Protein AF-A0A6B2V7H0-F1 (afdb_monomer_lite)

pLDDT: mean 86.9, std 15.35, range [45.12, 98.06]

Structure (mmCIF, N/CA/C/O backbone):
data_AF-A0A6B2V7H0-F1
#
_entry.id   AF-A0A6B2V7H0-F1
#
loop_
_atom_site.group_PDB
_atom_site.id
_atom_site.type_symbol
_atom_site.label_atom_id
_atom_site.label_alt_id
_atom_site.label_comp_id
_atom_site.label_asym_id
_atom_site.label_entity_id
_atom_site.label_seq_id
_atom_site.pdbx_PDB_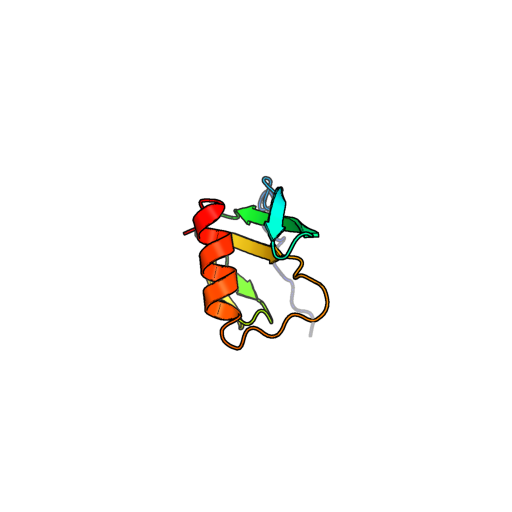ins_code
_atom_site.Cartn_x
_atom_site.Cartn_y
_atom_site.Cartn_z
_atom_site.occupancy
_atom_site.B_iso_or_equiv
_atom_site.auth_seq_id
_atom_site.auth_comp_id
_atom_site.auth_asym_id
_atom_site.auth_atom_id
_atom_site.pdbx_PDB_model_num
ATOM 1 N N . MET A 1 1 ? 38.819 8.313 -2.337 1.00 45.94 1 MET A N 1
ATOM 2 C CA . MET A 1 1 ? 38.352 7.281 -3.287 1.00 45.94 1 MET A CA 1
ATOM 3 C C . MET A 1 1 ? 37.034 7.766 -3.858 1.00 45.94 1 MET A C 1
ATOM 5 O O . MET A 1 1 ? 36.092 7.916 -3.095 1.00 45.94 1 MET A O 1
ATOM 9 N N . THR A 1 2 ? 36.992 8.092 -5.147 1.00 48.06 2 THR A N 1
ATOM 10 C CA . THR A 1 2 ? 35.802 8.649 -5.805 1.00 48.06 2 THR A CA 1
ATOM 11 C C . THR A 1 2 ? 35.284 7.597 -6.770 1.00 48.06 2 THR A C 1
ATOM 13 O O . THR A 1 2 ? 35.971 7.269 -7.733 1.00 48.06 2 THR A O 1
ATOM 16 N N . ALA A 1 3 ? 34.120 7.017 -6.483 1.00 45.12 3 ALA A N 1
ATOM 17 C CA . ALA A 1 3 ? 33.479 6.085 -7.398 1.00 45.12 3 ALA A CA 1
ATOM 18 C C . ALA A 1 3 ? 32.706 6.885 -8.449 1.00 45.12 3 ALA A C 1
ATOM 20 O O . ALA A 1 3 ? 31.755 7.598 -8.127 1.00 45.12 3 ALA A O 1
ATOM 21 N N . THR A 1 4 ? 33.132 6.788 -9.703 1.00 59.00 4 THR A N 1
ATOM 22 C CA . THR A 1 4 ? 32.395 7.328 -10.843 1.00 59.00 4 THR A CA 1
ATOM 23 C C . THR A 1 4 ? 31.233 6.381 -11.128 1.00 59.00 4 THR A C 1
ATOM 25 O O . THR A 1 4 ? 31.432 5.278 -11.634 1.00 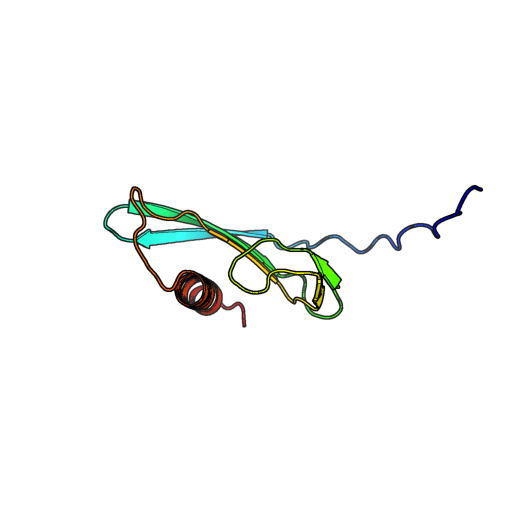59.00 4 THR A O 1
ATOM 28 N N . LEU A 1 5 ? 30.017 6.774 -10.748 1.00 54.59 5 LEU A N 1
ATOM 29 C CA . LEU A 1 5 ? 28.812 6.055 -11.157 1.00 54.59 5 LEU A CA 1
ATOM 30 C C . LEU A 1 5 ? 28.566 6.351 -12.644 1.00 54.59 5 LEU A C 1
ATOM 32 O O . LEU A 1 5 ? 28.662 7.518 -13.040 1.00 54.59 5 LEU A O 1
ATOM 36 N N . PRO A 1 6 ? 28.263 5.341 -13.480 1.00 54.00 6 PRO A N 1
ATOM 37 C CA . PRO A 1 6 ? 27.834 5.601 -14.847 1.00 54.00 6 PRO A CA 1
ATOM 38 C C . PRO A 1 6 ? 26.609 6.527 -14.822 1.00 54.00 6 PRO A C 1
ATOM 40 O O . PRO A 1 6 ? 25.838 6.479 -13.855 1.00 54.00 6 PRO A O 1
ATOM 43 N N . PRO A 1 7 ? 26.410 7.377 -15.849 1.00 54.53 7 PRO A N 1
ATOM 44 C CA . PRO A 1 7 ? 25.193 8.167 -15.945 1.00 54.53 7 PRO A CA 1
ATOM 45 C C . PRO A 1 7 ? 24.018 7.202 -15.834 1.00 54.53 7 PRO A C 1
ATOM 47 O O . PRO A 1 7 ? 23.947 6.233 -16.594 1.00 54.53 7 PRO A O 1
ATOM 50 N N . SER A 1 8 ? 23.152 7.431 -14.840 1.00 56.91 8 SER A N 1
ATOM 51 C CA . SER A 1 8 ? 21.909 6.679 -14.702 1.00 56.91 8 SER A CA 1
ATOM 52 C C . SER A 1 8 ? 21.263 6.719 -16.074 1.00 56.91 8 SER A C 1
ATOM 54 O O . SER A 1 8 ? 20.985 7.816 -16.573 1.00 56.91 8 SER A O 1
ATOM 56 N N . ALA A 1 9 ? 21.120 5.555 -16.724 1.00 58.41 9 ALA A N 1
ATOM 57 C CA . ALA A 1 9 ? 20.304 5.471 -17.920 1.00 58.41 9 ALA A CA 1
ATOM 58 C C . ALA A 1 9 ? 19.030 6.221 -17.557 1.00 58.41 9 ALA A C 1
ATOM 60 O O . ALA A 1 9 ? 18.468 5.966 -16.489 1.00 58.41 9 ALA A O 1
ATOM 61 N N . ALA A 1 10 ? 18.666 7.233 -18.341 1.00 55.69 10 ALA A N 1
ATOM 62 C CA . ALA A 1 10 ? 17.448 7.977 -18.103 1.00 55.69 10 ALA A CA 1
ATOM 63 C C . ALA A 1 10 ? 16.295 7.008 -18.369 1.00 55.69 10 ALA A C 1
ATOM 65 O O . ALA A 1 10 ? 15.675 7.013 -19.430 1.00 55.69 10 ALA A O 1
ATOM 66 N N . THR A 1 11 ? 16.047 6.109 -17.420 1.00 53.59 11 THR A N 1
ATOM 67 C CA . THR A 1 11 ? 14.859 5.303 -17.373 1.00 53.59 11 THR A CA 1
ATOM 68 C C . THR A 1 11 ? 13.796 6.337 -17.146 1.00 53.59 11 THR A C 1
ATOM 70 O O . THR A 1 11 ? 13.695 6.910 -16.064 1.00 53.59 11 THR A O 1
ATOM 73 N N . THR A 1 12 ? 13.098 6.669 -18.227 1.00 59.06 12 THR A N 1
ATOM 74 C CA . THR A 1 12 ? 11.694 7.041 -18.219 1.00 59.06 12 THR A CA 1
ATOM 75 C C . THR A 1 12 ? 11.085 6.578 -16.896 1.00 59.06 12 THR A C 1
ATOM 77 O O . THR A 1 12 ? 10.786 5.396 -16.743 1.00 59.06 12 THR A O 1
ATOM 80 N N . GLY A 1 13 ? 11.046 7.477 -15.902 1.00 59.59 13 GLY A N 1
ATOM 81 C CA . GLY A 1 13 ? 10.599 7.136 -14.552 1.00 59.59 13 GLY A CA 1
ATOM 82 C C . GLY A 1 13 ? 9.180 6.577 -14.621 1.00 59.59 13 GLY A C 1
ATOM 83 O O . GLY A 1 13 ? 8.529 6.750 -15.654 1.00 59.59 13 GLY A O 1
ATOM 84 N N . PRO A 1 14 ? 8.669 5.906 -13.581 1.00 58.06 14 PRO A N 1
ATOM 85 C CA . PRO A 1 14 ? 7.388 5.226 -13.702 1.00 58.06 14 PRO A CA 1
ATOM 86 C C . PRO A 1 14 ? 6.306 6.260 -14.074 1.00 58.06 14 PRO A C 1
ATOM 88 O O . PRO A 1 14 ? 6.013 7.189 -13.325 1.00 58.06 14 PRO A O 1
ATOM 91 N N . ARG A 1 15 ? 5.780 6.190 -15.305 1.00 61.56 15 ARG A N 1
ATOM 92 C CA . ARG A 1 15 ? 4.977 7.283 -15.901 1.00 61.56 15 ARG A CA 1
ATOM 93 C C . ARG A 1 15 ? 3.494 7.232 -15.528 1.00 61.56 15 ARG A C 1
ATOM 95 O O . ARG A 1 15 ? 2.710 8.039 -16.011 1.00 61.56 15 ARG A O 1
ATOM 102 N N . SER A 1 16 ? 3.101 6.296 -14.674 1.00 74.81 16 SER A N 1
ATOM 103 C CA . SER A 1 16 ? 1.709 5.866 -14.518 1.00 74.81 16 SER A CA 1
ATOM 104 C C . SER A 1 16 ? 1.323 5.744 -13.044 1.00 74.81 16 SER A C 1
ATOM 106 O O . SER A 1 16 ? 0.917 4.681 -12.576 1.00 74.81 16 SER A O 1
ATOM 108 N N . ALA A 1 17 ? 1.491 6.831 -12.283 1.00 88.12 17 ALA A N 1
ATOM 109 C CA . ALA A 1 17 ? 0.906 6.915 -10.948 1.00 88.12 17 ALA A CA 1
ATOM 110 C C . ALA A 1 17 ? -0.601 7.135 -11.094 1.00 88.12 17 ALA A C 1
ATOM 112 O O . ALA A 1 17 ? -1.031 8.067 -11.774 1.00 88.12 17 ALA A O 1
ATOM 113 N N . ARG A 1 18 ? -1.406 6.286 -10.459 1.00 93.31 18 ARG A N 1
ATOM 114 C CA . ARG A 1 18 ? -2.863 6.401 -10.459 1.00 93.31 18 ARG A CA 1
ATOM 115 C C . ARG A 1 18 ? -3.356 6.624 -9.039 1.00 93.31 18 ARG A C 1
ATOM 117 O O . ARG A 1 18 ? -3.059 5.829 -8.148 1.00 93.31 18 ARG A O 1
ATOM 124 N N . LEU A 1 19 ? -4.128 7.692 -8.854 1.00 96.38 19 LEU A N 1
ATOM 125 C CA . LEU A 1 19 ? -4.879 7.919 -7.627 1.00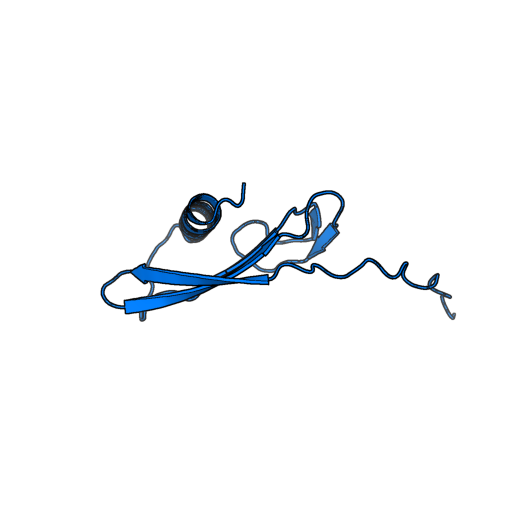 96.38 19 LEU A CA 1
ATOM 126 C C . LEU A 1 19 ? -6.127 7.035 -7.641 1.00 96.38 19 LEU A C 1
ATOM 128 O O . LEU A 1 19 ? -6.933 7.084 -8.568 1.00 96.38 19 LEU A O 1
ATOM 132 N N . LEU A 1 20 ? -6.265 6.224 -6.605 1.00 96.94 20 LEU A N 1
ATOM 133 C CA . LEU A 1 20 ? -7.394 5.346 -6.356 1.00 96.94 20 LEU A CA 1
ATOM 134 C C . LEU A 1 20 ? -8.231 5.919 -5.220 1.00 96.94 20 LEU A C 1
ATOM 136 O O . LEU A 1 20 ? -7.717 6.607 -4.336 1.00 96.94 20 LEU A O 1
ATOM 140 N N . ALA A 1 21 ? -9.519 5.604 -5.233 1.00 97.25 21 ALA A N 1
ATOM 141 C CA . ALA A 1 21 ? -10.446 5.959 -4.176 1.00 97.25 21 ALA A CA 1
ATOM 142 C C . ALA A 1 21 ? -11.301 4.737 -3.839 1.00 97.25 21 ALA A C 1
ATOM 144 O O . ALA A 1 21 ? -11.821 4.084 -4.744 1.00 97.25 21 ALA A O 1
ATOM 145 N N . ARG A 1 22 ? -11.477 4.454 -2.551 1.00 96.31 22 ARG A N 1
ATOM 146 C CA . ARG A 1 22 ? -12.327 3.370 -2.048 1.00 96.31 22 ARG A CA 1
ATOM 147 C C . ARG A 1 22 ? -13.154 3.846 -0.862 1.00 96.31 22 ARG A C 1
ATOM 149 O O . ARG A 1 22 ? -12.753 4.784 -0.178 1.00 96.31 22 ARG A O 1
ATOM 156 N N . SER A 1 23 ? -14.291 3.204 -0.639 1.00 95.56 23 SER A N 1
ATOM 157 C CA . SER A 1 23 ? -15.066 3.375 0.588 1.00 95.56 23 SER A CA 1
ATOM 158 C C . SER A 1 23 ? -14.803 2.180 1.498 1.00 95.56 23 SER A C 1
ATOM 160 O O . SER A 1 23 ? -14.976 1.045 1.062 1.00 95.56 23 SER A O 1
ATOM 162 N N . GLU A 1 24 ? -14.377 2.432 2.730 1.00 94.00 24 GLU A N 1
ATOM 163 C CA . GLU A 1 24 ? -14.003 1.421 3.727 1.00 94.00 24 GLU A CA 1
ATOM 164 C C . GLU A 1 24 ? -14.342 1.971 5.112 1.00 94.00 24 GLU A C 1
ATOM 166 O O . GLU A 1 24 ? -14.072 3.138 5.379 1.00 94.00 24 GLU A O 1
ATOM 171 N N . ASP A 1 25 ? -14.993 1.172 5.959 1.00 92.06 25 ASP A N 1
ATOM 172 C CA . ASP A 1 25 ? -15.401 1.565 7.319 1.00 92.06 25 ASP A CA 1
ATOM 173 C C . ASP A 1 25 ? -16.183 2.895 7.402 1.00 92.06 25 ASP A C 1
ATOM 175 O O . ASP A 1 25 ? -16.100 3.643 8.371 1.00 92.06 25 ASP A O 1
ATOM 179 N N . GLY A 1 26 ? -16.974 3.202 6.367 1.00 93.12 26 GLY A N 1
ATOM 180 C CA . GLY A 1 26 ? -17.739 4.452 6.271 1.00 93.12 26 GLY A CA 1
ATOM 181 C C . GLY A 1 26 ? -16.911 5.678 5.863 1.00 93.12 26 GLY A C 1
ATOM 182 O O . GLY A 1 26 ? -17.478 6.752 5.667 1.00 93.12 26 GLY A O 1
ATOM 183 N N . GLU A 1 27 ? -15.602 5.525 5.663 1.00 95.25 27 GLU A N 1
ATOM 184 C CA . GLU A 1 27 ? -14.688 6.575 5.221 1.00 95.25 27 GLU A CA 1
ATOM 185 C C . GLU A 1 27 ? -14.368 6.459 3.723 1.00 95.25 27 GLU A C 1
ATOM 187 O O . GLU A 1 27 ? -14.328 5.373 3.137 1.00 95.25 27 GLU A O 1
ATOM 192 N N . ARG A 1 28 ? -14.111 7.603 3.078 1.00 97.31 28 ARG A N 1
ATOM 193 C CA . ARG A 1 28 ? -13.544 7.655 1.725 1.00 97.31 28 ARG A CA 1
ATOM 194 C C . ARG A 1 28 ? -12.025 7.739 1.845 1.00 97.31 28 ARG A C 1
ATOM 196 O O . ARG A 1 28 ? -11.498 8.769 2.251 1.00 97.31 28 ARG A O 1
ATOM 203 N N . LEU A 1 29 ? -11.340 6.676 1.441 1.00 97.88 29 LEU A N 1
ATOM 204 C CA . LEU A 1 29 ? -9.889 6.552 1.529 1.00 97.88 29 LEU A CA 1
ATOM 205 C C . LEU A 1 29 ? -9.251 6.519 0.146 1.00 97.88 29 LEU A C 1
ATOM 207 O O . LEU A 1 29 ? -9.839 6.040 -0.829 1.00 97.88 29 LEU A O 1
ATOM 211 N N . HIS A 1 30 ? -8.010 6.982 0.077 1.00 98.06 30 HIS A N 1
ATOM 212 C CA . HIS A 1 30 ? -7.237 7.045 -1.151 1.00 98.06 30 HIS A CA 1
ATOM 213 C C . HIS A 1 30 ? -6.015 6.138 -1.116 1.00 98.06 30 HIS A C 1
ATOM 215 O O . HIS A 1 30 ? -5.471 5.809 -0.061 1.00 98.06 30 HIS A O 1
ATOM 221 N N . ALA A 1 31 ? -5.567 5.740 -2.301 1.00 97.69 31 ALA A N 1
ATOM 222 C CA . ALA A 1 31 ? -4.287 5.078 -2.476 1.00 97.69 31 ALA A CA 1
ATOM 223 C C . ALA A 1 31 ? -3.595 5.579 -3.742 1.00 97.69 31 ALA A C 1
ATOM 225 O O . ALA A 1 31 ? -4.254 5.928 -4.719 1.00 97.69 31 ALA A O 1
ATOM 226 N N . LEU A 1 32 ? -2.268 5.596 -3.736 1.00 96.56 32 LEU A N 1
ATOM 227 C CA . LEU A 1 32 ? -1.457 5.859 -4.914 1.00 96.56 32 LEU A CA 1
ATOM 228 C C . LEU A 1 32 ? -0.836 4.544 -5.378 1.00 96.56 32 LEU A C 1
ATOM 230 O O . LEU A 1 32 ? -0.044 3.947 -4.648 1.00 96.56 32 LEU A O 1
ATOM 234 N N . LEU A 1 33 ? -1.195 4.107 -6.584 1.00 95.12 33 LEU A N 1
ATOM 235 C CA . LEU A 1 33 ? -0.598 2.942 -7.230 1.00 95.12 33 LEU A CA 1
ATOM 236 C C . LEU A 1 33 ? 0.370 3.399 -8.313 1.00 95.12 33 LEU A C 1
ATOM 238 O O . LEU A 1 33 ? -0.020 4.125 -9.228 1.00 95.12 33 LEU A O 1
ATOM 242 N N . TRP A 1 34 ? 1.602 2.912 -8.246 1.00 93.38 34 TRP A N 1
ATOM 243 C CA . TRP A 1 34 ? 2.596 3.088 -9.289 1.00 93.38 34 TRP A CA 1
ATOM 244 C C . TRP A 1 34 ? 2.903 1.746 -9.937 1.00 93.38 34 TRP A C 1
ATOM 246 O O . TRP A 1 34 ? 3.419 0.855 -9.272 1.00 93.38 34 TRP A O 1
ATOM 256 N N . ALA A 1 35 ? 2.588 1.597 -11.223 1.00 90.25 35 ALA A N 1
ATOM 257 C CA . ALA A 1 35 ? 2.907 0.396 -11.992 1.00 90.25 35 ALA A CA 1
ATOM 258 C C . ALA A 1 35 ? 4.198 0.630 -12.786 1.00 90.25 35 ALA A C 1
ATOM 260 O O . ALA A 1 35 ? 4.178 1.270 -13.837 1.00 90.25 35 ALA A O 1
ATOM 261 N N . ALA A 1 36 ? 5.321 0.148 -12.256 1.00 87.25 36 ALA A N 1
ATOM 262 C CA . ALA A 1 36 ? 6.638 0.296 -12.872 1.00 87.25 36 ALA A CA 1
ATOM 263 C C . ALA 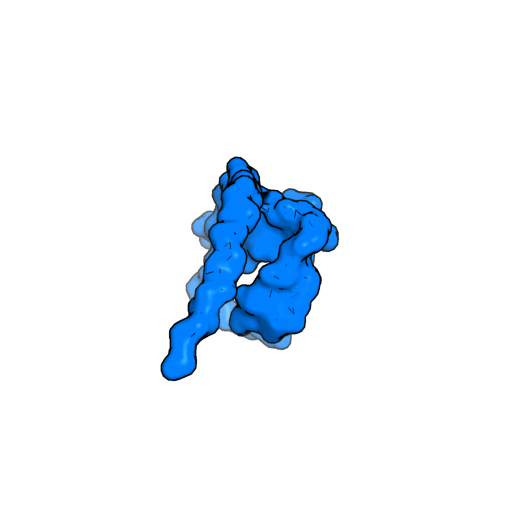A 1 36 ? 6.898 -0.740 -13.979 1.00 87.25 36 ALA A C 1
ATOM 265 O O . ALA A 1 36 ? 7.690 -0.483 -14.885 1.00 87.25 36 ALA A O 1
ATOM 266 N N . GLY A 1 37 ? 6.211 -1.887 -13.925 1.00 83.69 37 GLY A N 1
ATOM 267 C CA . GLY A 1 37 ? 6.465 -3.027 -14.805 1.00 83.69 37 GLY A CA 1
ATOM 268 C C . GLY A 1 37 ? 7.667 -3.869 -14.347 1.00 83.69 37 GLY A C 1
ATOM 269 O O . GLY A 1 37 ? 8.255 -3.591 -13.303 1.00 83.69 37 GLY A O 1
ATOM 270 N N . PRO A 1 38 ? 8.024 -4.933 -15.082 1.00 84.31 38 PRO A N 1
ATOM 271 C CA . PRO A 1 38 ? 9.123 -5.828 -14.712 1.00 84.31 38 PRO A CA 1
ATOM 272 C C . PRO A 1 38 ? 10.504 -5.155 -14.821 1.00 84.31 38 PRO A C 1
ATOM 274 O O . PRO A 1 38 ? 10.661 -4.131 -15.483 1.00 84.31 38 PRO A O 1
ATOM 277 N N . GLY A 1 39 ? 11.524 -5.761 -14.201 1.00 84.88 39 GLY A N 1
ATOM 278 C CA . GLY A 1 39 ? 12.932 -5.347 -14.331 1.00 84.88 39 GLY A CA 1
ATOM 279 C C . GLY A 1 39 ? 13.398 -4.269 -13.347 1.00 84.88 39 GLY A C 1
ATOM 280 O O . GLY A 1 39 ? 14.559 -3.861 -13.384 1.00 84.88 39 GLY A O 1
ATOM 281 N N . TRP A 1 40 ? 12.526 -3.822 -12.442 1.00 86.88 40 TRP A N 1
ATOM 282 C CA . TRP A 1 40 ? 12.877 -2.856 -11.407 1.00 86.88 40 TRP A CA 1
ATOM 283 C C . TRP A 1 40 ? 13.288 -3.541 -10.112 1.00 86.88 40 TRP A C 1
ATOM 285 O O . TRP A 1 40 ? 12.522 -4.309 -9.529 1.00 86.88 40 TRP A O 1
ATOM 295 N N . ARG A 1 41 ? 14.471 -3.183 -9.608 1.00 93.06 41 ARG A N 1
ATOM 296 C CA . ARG A 1 41 ? 14.865 -3.456 -8.225 1.00 93.06 41 ARG A CA 1
ATOM 297 C C . ARG A 1 41 ? 14.458 -2.278 -7.351 1.00 93.06 41 ARG A C 1
ATOM 299 O O . ARG A 1 41 ? 14.878 -1.151 -7.597 1.00 93.06 41 ARG A O 1
ATOM 306 N N . MET A 1 42 ? 13.653 -2.548 -6.334 1.00 91.31 42 MET A N 1
ATOM 307 C CA . MET A 1 42 ? 13.118 -1.551 -5.413 1.00 91.31 42 MET A CA 1
ATOM 308 C C . MET A 1 42 ? 13.547 -1.852 -3.978 1.00 91.31 42 MET A C 1
ATOM 310 O O . MET A 1 42 ? 13.942 -2.973 -3.651 1.00 91.31 42 MET A O 1
ATOM 314 N N . ILE A 1 43 ? 13.451 -0.835 -3.125 1.00 95.06 43 ILE A N 1
ATOM 315 C CA . ILE A 1 43 ? 13.579 -0.944 -1.672 1.00 95.06 43 ILE A CA 1
ATOM 316 C C . ILE A 1 43 ? 12.289 -0.431 -1.032 1.00 95.06 43 ILE A C 1
ATOM 318 O O . ILE A 1 43 ? 11.763 0.601 -1.446 1.00 95.06 43 ILE A O 1
ATOM 322 N N . SER A 1 44 ? 11.765 -1.155 -0.046 1.00 94.19 44 SER A N 1
ATOM 323 C CA . SER A 1 44 ? 10.532 -0.793 0.655 1.00 94.19 44 SER A CA 1
ATOM 324 C C . SER A 1 44 ? 10.599 -1.185 2.128 1.00 94.19 44 SER A C 1
ATOM 326 O O . SER A 1 44 ? 11.196 -2.199 2.482 1.00 94.19 44 SER A O 1
ATOM 328 N N . SER A 1 45 ? 9.959 -0.401 2.990 1.00 95.25 45 SER A N 1
ATOM 329 C CA . SER A 1 45 ? 9.692 -0.755 4.390 1.00 95.25 45 SER A CA 1
ATOM 330 C C . SER A 1 45 ? 8.257 -1.251 4.611 1.00 95.25 45 SER A C 1
ATOM 332 O O . SER A 1 45 ? 7.854 -1.467 5.752 1.00 95.25 45 SER A O 1
ATOM 334 N N . ALA A 1 46 ? 7.469 -1.413 3.544 1.00 93.94 46 ALA A N 1
ATOM 335 C CA . ALA A 1 46 ? 6.086 -1.859 3.646 1.00 93.94 46 ALA A CA 1
ATOM 336 C C . ALA A 1 46 ? 5.990 -3.297 4.174 1.00 93.94 46 ALA A C 1
ATOM 338 O O . ALA A 1 46 ? 6.827 -4.147 3.870 1.00 93.94 46 ALA A O 1
ATOM 339 N N . VAL A 1 47 ? 4.914 -3.580 4.912 1.00 94.94 47 VAL A N 1
ATOM 340 C CA . VAL A 1 47 ? 4.611 -4.929 5.420 1.00 94.94 47 VAL A CA 1
ATOM 341 C C . VAL A 1 47 ? 4.436 -5.945 4.288 1.00 94.94 47 VAL A C 1
ATOM 343 O O . VAL A 1 47 ? 4.848 -7.092 4.421 1.00 94.94 47 VAL A O 1
ATOM 346 N N . LEU A 1 48 ? 3.900 -5.510 3.143 1.00 95.00 48 LEU A N 1
ATOM 347 C CA . LEU A 1 48 ? 3.842 -6.302 1.921 1.00 95.00 48 LEU A CA 1
ATOM 348 C C . LEU A 1 48 ? 5.041 -5.970 1.029 1.00 95.00 48 LEU A C 1
ATOM 350 O O . LEU A 1 48 ? 5.190 -4.845 0.552 1.00 95.00 48 LEU A O 1
ATOM 354 N N . GLY A 1 49 ? 5.887 -6.968 0.778 1.00 94.00 49 GLY A N 1
ATOM 355 C CA . GLY A 1 49 ? 6.992 -6.844 -0.171 1.00 94.00 49 GLY A CA 1
ATOM 356 C C . GLY A 1 49 ? 8.155 -5.966 0.301 1.00 94.00 49 GLY A C 1
ATOM 357 O O . GLY A 1 49 ? 8.947 -5.548 -0.548 1.00 94.00 49 GLY A O 1
ATOM 358 N N . GLY A 1 50 ? 8.277 -5.711 1.608 1.00 95.94 50 GLY A N 1
ATOM 359 C CA . GLY A 1 50 ? 9.404 -5.007 2.220 1.00 95.94 50 GLY A CA 1
ATOM 360 C C . GLY A 1 50 ? 10.770 -5.653 1.954 1.00 95.94 50 GLY A C 1
ATOM 361 O O . GLY A 1 50 ? 10.878 -6.792 1.494 1.00 95.94 50 GLY A O 1
ATOM 362 N N . GLY A 1 51 ? 11.828 -4.898 2.237 1.00 97.50 51 GLY A N 1
ATOM 363 C CA . GLY A 1 51 ? 13.207 -5.240 1.903 1.00 97.50 51 GLY A CA 1
ATOM 364 C C . GLY A 1 51 ? 13.623 -4.749 0.515 1.00 97.50 51 GLY A C 1
ATOM 365 O O . GLY A 1 51 ? 12.981 -3.882 -0.081 1.00 97.50 51 GLY A O 1
ATOM 366 N N . ILE A 1 52 ? 14.736 -5.294 0.019 1.00 96.69 52 ILE A N 1
ATOM 367 C CA . ILE A 1 52 ? 15.274 -5.018 -1.319 1.00 96.69 52 ILE A CA 1
ATOM 368 C C . ILE A 1 52 ? 14.941 -6.200 -2.227 1.00 96.69 52 ILE A C 1
ATOM 370 O O . ILE A 1 52 ? 15.226 -7.345 -1.882 1.00 96.69 52 ILE A O 1
ATOM 374 N N . GLY A 1 53 ? 14.374 -5.939 -3.402 1.00 94.25 53 GLY A N 1
ATOM 375 C CA . GLY A 1 53 ? 14.041 -6.998 -4.352 1.00 94.25 53 GLY A CA 1
ATOM 376 C C . GLY A 1 53 ? 13.378 -6.484 -5.619 1.00 94.25 53 GLY A C 1
ATOM 377 O O . GLY A 1 53 ? 13.166 -5.285 -5.785 1.00 94.25 53 GLY A O 1
ATOM 378 N N . GLU A 1 54 ? 13.061 -7.398 -6.531 1.00 92.94 54 GLU A N 1
ATOM 379 C CA . GLU A 1 54 ? 12.344 -7.054 -7.759 1.00 92.94 54 GLU A CA 1
ATOM 380 C C . GLU A 1 54 ? 10.857 -6.837 -7.490 1.00 92.94 54 GLU A C 1
ATOM 382 O O . GLU A 1 54 ? 10.229 -7.639 -6.795 1.00 92.94 54 GLU A O 1
ATOM 387 N N . ARG A 1 55 ? 10.286 -5.750 -8.014 1.00 92.75 55 ARG A N 1
ATOM 388 C CA . ARG A 1 55 ? 8.863 -5.413 -7.852 1.00 92.75 55 ARG A CA 1
ATOM 389 C C . ARG A 1 55 ? 8.319 -4.808 -9.139 1.00 92.75 55 ARG A C 1
ATOM 391 O O . ARG A 1 55 ? 9.001 -4.025 -9.791 1.00 92.75 55 ARG A O 1
ATOM 398 N N . GLY A 1 56 ? 7.074 -5.146 -9.469 1.00 90.31 56 GLY A N 1
ATOM 399 C CA . GLY A 1 56 ? 6.369 -4.570 -10.615 1.00 90.31 56 GLY A CA 1
ATOM 400 C C . GLY A 1 56 ? 5.624 -3.273 -10.298 1.00 90.31 56 GLY A C 1
ATOM 401 O O . GLY A 1 56 ? 5.262 -2.524 -11.208 1.00 90.31 56 GLY A O 1
ATOM 402 N N . TRP A 1 57 ? 5.371 -3.004 -9.016 1.00 93.31 57 TRP A N 1
ATOM 403 C CA . TRP A 1 57 ? 4.506 -1.916 -8.579 1.00 93.31 57 TRP A CA 1
ATOM 404 C C . TRP A 1 57 ? 4.765 -1.492 -7.127 1.00 93.31 57 TRP A C 1
ATOM 406 O O . TRP A 1 57 ? 5.383 -2.219 -6.350 1.00 93.31 57 TRP A O 1
ATOM 416 N N . VAL A 1 58 ? 4.265 -0.305 -6.772 1.00 94.56 58 VAL A N 1
ATOM 417 C CA . VAL A 1 58 ? 4.236 0.245 -5.408 1.00 94.56 58 VAL A CA 1
ATOM 418 C C . VAL A 1 58 ? 2.828 0.749 -5.110 1.00 94.56 58 VAL A C 1
ATOM 420 O O . VAL A 1 58 ? 2.278 1.516 -5.898 1.00 94.56 58 VAL A O 1
ATOM 423 N N . LEU A 1 59 ? 2.258 0.358 -3.970 1.00 95.62 59 LEU A N 1
ATOM 424 C CA . LEU A 1 59 ? 0.972 0.856 -3.480 1.00 95.62 59 LEU A CA 1
ATOM 425 C C . LEU A 1 59 ? 1.171 1.562 -2.136 1.00 95.62 59 LEU A C 1
ATOM 427 O O . LEU A 1 59 ? 1.607 0.942 -1.171 1.00 95.62 59 LEU A O 1
ATOM 431 N N . ASN A 1 60 ? 0.806 2.841 -2.065 1.00 96.00 60 ASN A N 1
ATOM 432 C CA . ASN A 1 60 ? 0.687 3.581 -0.809 1.00 96.00 60 ASN A CA 1
ATOM 433 C C . ASN A 1 60 ? -0.791 3.829 -0.536 1.00 96.00 60 ASN A C 1
ATOM 435 O O . ASN A 1 60 ? -1.419 4.599 -1.259 1.00 96.00 60 ASN A O 1
ATOM 439 N N . ALA A 1 61 ? -1.353 3.177 0.476 1.00 96.75 61 ALA A N 1
ATOM 440 C CA . ALA A 1 61 ? -2.773 3.257 0.793 1.00 96.75 61 ALA A CA 1
ATOM 441 C C . ALA A 1 61 ? -3.002 3.947 2.139 1.00 96.75 61 ALA A C 1
ATOM 443 O O . ALA A 1 61 ? -2.320 3.656 3.119 1.00 96.75 61 ALA A O 1
ATOM 444 N N . GLN A 1 62 ? -3.995 4.833 2.193 1.00 97.31 62 GLN A N 1
ATOM 445 C CA . GLN A 1 62 ? -4.576 5.263 3.460 1.00 97.31 62 GLN A CA 1
ATOM 446 C C . GLN A 1 62 ? -5.339 4.100 4.093 1.00 97.31 62 GLN A C 1
ATOM 448 O O . GLN A 1 62 ? -5.883 3.246 3.387 1.00 97.31 62 GLN A O 1
ATOM 453 N N . VAL A 1 63 ? -5.424 4.117 5.416 1.00 95.62 63 VAL A N 1
ATOM 454 C CA . VAL A 1 63 ? -6.272 3.238 6.223 1.00 95.62 63 VAL A CA 1
ATOM 455 C C . VAL A 1 63 ? -7.227 4.097 7.047 1.00 95.62 63 VAL A C 1
ATOM 457 O O . VAL A 1 63 ? -6.911 5.258 7.318 1.00 95.62 63 VAL A O 1
ATOM 460 N N . ALA A 1 64 ? -8.376 3.533 7.418 1.00 93.75 64 ALA A N 1
ATOM 461 C CA . ALA A 1 64 ? -9.362 4.213 8.251 1.00 93.75 64 ALA A CA 1
ATOM 462 C C . ALA A 1 64 ? -8.787 4.577 9.627 1.00 93.75 64 ALA A C 1
ATOM 464 O O . ALA A 1 64 ? -7.804 3.980 10.100 1.00 93.75 64 ALA A O 1
ATOM 465 N N . HIS A 1 65 ? -9.411 5.549 10.294 1.00 93.44 65 HIS A N 1
ATOM 466 C CA . HIS A 1 65 ? -9.004 5.902 11.644 1.00 93.44 65 HIS A CA 1
ATOM 467 C C . HIS A 1 65 ? -9.133 4.699 12.589 1.00 93.44 65 HIS A C 1
ATOM 469 O O . HIS A 1 65 ? -10.123 3.972 12.595 1.00 93.44 65 HIS A O 1
ATOM 475 N N . GLY A 1 66 ? -8.112 4.492 13.423 1.00 92.62 66 GLY A N 1
ATOM 476 C CA . GLY A 1 66 ? -8.115 3.407 14.397 1.00 92.62 66 GLY A CA 1
ATOM 477 C C . GLY A 1 66 ? -7.938 2.016 13.793 1.00 92.62 66 GLY A C 1
ATOM 478 O O . GLY A 1 66 ? -8.317 1.062 14.457 1.00 92.62 66 GLY A O 1
ATOM 479 N N . TYR A 1 67 ? -7.365 1.887 12.591 1.00 93.81 67 TYR A N 1
ATOM 480 C CA . TYR A 1 67 ? -7.029 0.616 11.936 1.00 93.81 67 TYR A CA 1
ATOM 481 C C . TYR A 1 67 ? -6.503 -0.463 12.910 1.00 93.81 67 TYR A C 1
ATOM 483 O O . TYR A 1 67 ? -5.452 -0.289 13.530 1.00 93.81 67 TYR A O 1
ATOM 491 N N . ARG A 1 68 ? -7.234 -1.586 13.044 1.00 93.25 68 ARG A N 1
ATOM 492 C CA . ARG A 1 68 ? -6.921 -2.693 13.985 1.00 93.25 68 ARG A CA 1
ATOM 493 C C . ARG A 1 68 ? -6.703 -4.054 13.328 1.00 93.25 68 ARG A C 1
AT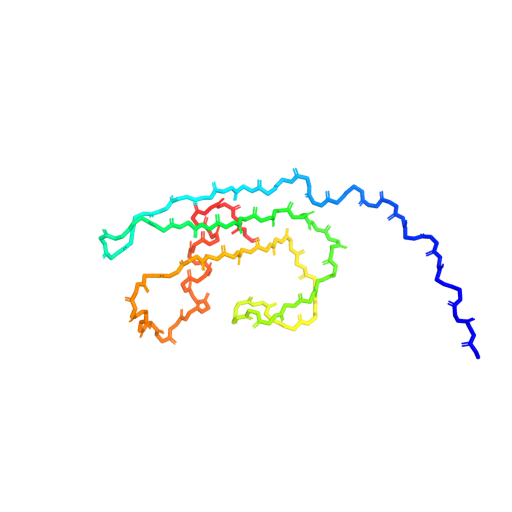OM 495 O O . ARG A 1 68 ? -6.630 -5.057 14.038 1.00 93.25 68 ARG A O 1
ATOM 502 N N . ARG A 1 69 ? -6.646 -4.120 11.995 1.00 93.88 69 ARG A N 1
ATOM 503 C CA . ARG A 1 69 ? -6.385 -5.387 11.299 1.00 93.88 69 ARG A CA 1
ATOM 504 C C . ARG A 1 69 ? -5.030 -5.948 11.723 1.00 93.88 69 ARG A C 1
ATOM 506 O O . ARG A 1 69 ? -4.039 -5.223 11.797 1.00 93.88 69 ARG A O 1
ATOM 513 N N . THR A 1 70 ? -5.003 -7.250 11.966 1.00 96.81 70 THR A N 1
ATOM 514 C CA . THR A 1 70 ? -3.796 -8.002 12.329 1.00 96.81 70 THR A CA 1
ATOM 515 C C . THR A 1 70 ? -3.117 -8.640 11.114 1.00 96.81 70 THR A C 1
ATOM 517 O O . THR A 1 70 ? -2.063 -9.249 11.260 1.00 96.81 70 THR A O 1
ATOM 520 N N . ASP A 1 71 ? -3.693 -8.464 9.922 1.00 97.12 71 ASP A N 1
ATOM 521 C CA . ASP A 1 71 ? -3.261 -9.007 8.631 1.00 97.12 71 ASP A CA 1
ATOM 522 C C . ASP A 1 71 ? -3.004 -7.905 7.570 1.00 97.12 71 ASP A C 1
ATOM 524 O O . ASP A 1 71 ? -3.564 -7.937 6.468 1.00 97.12 71 ASP A O 1
ATOM 528 N N . PRO A 1 72 ? -2.189 -6.872 7.866 1.00 95.38 72 PRO A N 1
ATOM 529 C CA . PRO A 1 72 ? -2.043 -5.713 6.986 1.00 95.38 72 PRO A CA 1
ATOM 530 C C . PRO A 1 72 ? -1.385 -6.034 5.633 1.00 95.38 72 PRO A C 1
ATOM 532 O O . PRO A 1 72 ? -1.617 -5.320 4.660 1.00 95.38 72 PRO A O 1
ATOM 535 N N . ASP A 1 73 ? -0.597 -7.104 5.545 1.00 95.81 73 ASP A N 1
ATOM 536 C CA . ASP A 1 73 ? -0.041 -7.628 4.298 1.00 95.81 73 ASP A CA 1
ATOM 537 C C . ASP A 1 73 ? -1.137 -8.186 3.380 1.00 95.81 73 ASP A C 1
ATOM 539 O O . ASP A 1 73 ? -1.186 -7.830 2.200 1.00 95.81 73 ASP A O 1
ATOM 543 N N . ARG A 1 74 ? -2.064 -8.981 3.932 1.00 97.12 74 ARG A N 1
ATOM 544 C CA . ARG A 1 74 ? -3.224 -9.494 3.197 1.00 97.12 74 ARG A CA 1
ATOM 545 C C . ARG A 1 74 ? -4.127 -8.356 2.750 1.00 97.12 74 ARG A C 1
ATOM 547 O O . ARG A 1 74 ? -4.529 -8.327 1.592 1.00 97.12 74 ARG A O 1
ATOM 554 N N . HIS A 1 75 ? -4.383 -7.394 3.633 1.00 96.88 75 HIS A N 1
ATOM 555 C CA . HIS A 1 75 ? -5.179 -6.224 3.285 1.00 96.88 75 HIS A CA 1
ATOM 556 C C . HIS A 1 75 ? -4.562 -5.444 2.112 1.00 96.88 75 HIS A C 1
ATOM 558 O O . HIS A 1 75 ? -5.245 -5.143 1.138 1.00 96.88 75 HIS A O 1
ATOM 564 N N . LEU A 1 76 ? -3.254 -5.166 2.142 1.00 96.38 76 LEU A N 1
ATOM 565 C CA . LEU A 1 76 ? -2.582 -4.494 1.026 1.00 96.38 76 LEU A CA 1
ATOM 566 C C . LEU A 1 76 ? -2.620 -5.316 -0.269 1.00 96.38 76 LEU A C 1
ATOM 568 O O . LEU A 1 76 ? -2.763 -4.730 -1.343 1.00 96.38 76 LEU A O 1
ATOM 572 N N . ALA A 1 77 ? -2.523 -6.645 -0.183 1.00 96.25 77 ALA A N 1
ATOM 573 C CA . ALA A 1 77 ? -2.634 -7.522 -1.345 1.00 96.25 77 ALA A CA 1
ATOM 574 C C . ALA A 1 77 ? -4.044 -7.473 -1.960 1.00 96.25 77 ALA A C 1
ATOM 576 O O . ALA A 1 77 ? -4.172 -7.375 -3.178 1.00 96.25 77 ALA A O 1
ATOM 577 N N . GLU A 1 78 ? -5.095 -7.458 -1.134 1.00 96.50 78 GLU A N 1
ATOM 578 C CA . GLU A 1 78 ? -6.488 -7.281 -1.571 1.00 96.50 78 GLU A CA 1
ATOM 579 C C . GLU A 1 78 ? -6.683 -5.934 -2.285 1.00 96.50 78 GLU A C 1
ATOM 581 O O . GLU A 1 78 ? -7.263 -5.882 -3.372 1.00 96.50 78 GLU A O 1
ATOM 586 N N . LEU A 1 79 ? -6.144 -4.847 -1.720 1.00 96.56 79 LEU A N 1
ATOM 587 C CA . LEU A 1 79 ? -6.215 -3.513 -2.325 1.00 96.56 79 LEU A CA 1
ATOM 588 C C . LEU A 1 79 ? -5.468 -3.438 -3.664 1.00 96.56 79 LEU A C 1
ATOM 590 O O . LEU A 1 79 ? -5.968 -2.836 -4.616 1.00 96.56 79 LEU A O 1
ATOM 594 N N . ALA A 1 80 ? -4.283 -4.045 -3.749 1.00 95.62 80 ALA A N 1
ATOM 595 C CA . ALA A 1 80 ? -3.499 -4.104 -4.978 1.00 95.62 80 ALA A CA 1
ATOM 596 C C . ALA A 1 80 ? -4.226 -4.910 -6.066 1.00 95.62 80 ALA A C 1
ATOM 598 O O . ALA A 1 80 ? -4.411 -4.408 -7.179 1.00 95.62 80 ALA A O 1
ATOM 599 N N . ALA A 1 81 ? -4.730 -6.097 -5.720 1.00 95.69 81 ALA A N 1
ATOM 600 C CA . ALA A 1 81 ? -5.479 -6.958 -6.629 1.00 95.69 81 ALA A CA 1
ATOM 601 C C . ALA A 1 81 ? -6.760 -6.279 -7.134 1.00 95.69 81 ALA A C 1
ATOM 603 O O . ALA A 1 81 ? -7.024 -6.274 -8.337 1.00 95.69 81 ALA A O 1
ATOM 604 N N . GLY A 1 82 ? -7.515 -5.617 -6.249 1.00 95.56 82 GLY A N 1
ATOM 605 C CA . GLY A 1 82 ? -8.699 -4.833 -6.619 1.00 95.56 82 GLY A CA 1
ATOM 606 C C . GLY A 1 82 ? -8.387 -3.655 -7.551 1.00 95.56 82 GLY A C 1
ATOM 607 O O . GLY A 1 82 ? -9.251 -3.203 -8.302 1.00 95.56 82 GLY A O 1
ATOM 608 N N . ALA A 1 83 ? -7.139 -3.185 -7.558 1.00 94.06 83 ALA A N 1
ATOM 609 C CA . ALA A 1 83 ? -6.652 -2.172 -8.483 1.00 94.06 83 ALA A CA 1
ATOM 610 C C . ALA A 1 83 ? -6.050 -2.754 -9.780 1.00 94.06 83 ALA A C 1
ATOM 612 O O . ALA A 1 83 ? -5.654 -1.977 -10.652 1.00 94.06 83 ALA A O 1
ATOM 613 N N . GLY A 1 84 ? -5.985 -4.079 -9.934 1.00 92.69 84 GLY A N 1
ATOM 614 C CA . GLY A 1 84 ? -5.383 -4.755 -11.087 1.00 92.69 84 GLY A CA 1
ATOM 615 C C . GLY A 1 84 ? -3.856 -4.866 -11.030 1.00 92.69 84 GLY A C 1
ATOM 616 O O . GLY A 1 84 ? -3.231 -5.108 -12.060 1.00 92.69 84 GLY A O 1
ATOM 617 N N . ALA A 1 85 ? -3.250 -4.663 -9.858 1.00 90.56 85 ALA A N 1
ATOM 618 C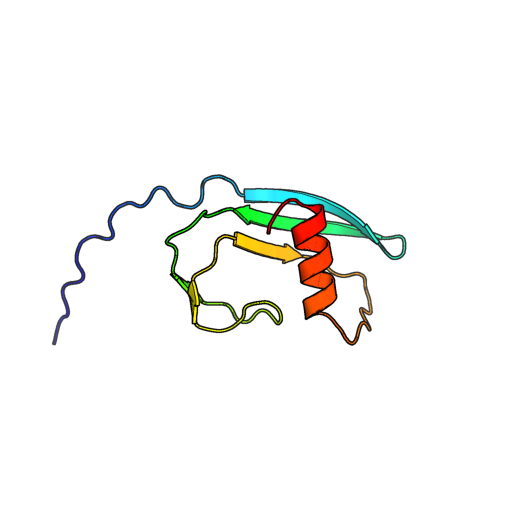 CA . ALA A 1 85 ? -1.846 -4.973 -9.625 1.00 90.56 85 ALA A CA 1
ATOM 619 C C . ALA A 1 85 ? -1.730 -6.416 -9.115 1.00 90.56 85 ALA A C 1
ATOM 621 O O . ALA A 1 85 ? -2.337 -6.764 -8.103 1.00 90.56 85 ALA A O 1
ATOM 622 N N . VAL A 1 86 ? -0.969 -7.237 -9.840 1.00 77.19 86 VAL A N 1
ATOM 623 C CA . VAL A 1 86 ? -0.671 -8.641 -9.513 1.00 77.19 86 VAL A CA 1
ATOM 624 C C . VAL A 1 86 ? 0.813 -8.842 -9.257 1.00 77.19 86 VAL A C 1
ATOM 626 O O . VAL A 1 86 ? 1.619 -8.009 -9.741 1.00 77.19 86 VAL A O 1
#

Radius of gyration: 15.89 Å; chains: 1; bounding box: 56×18×33 Å

Secondary structure (DSSP, 8-state):
----PPP---------EEEEEEEETTEEEEEEEEE--TT-EEEE-STTT-EEEE-SEEEEE---TT---S-HHHHHHHHHHHTT--

Foldseek 3Di:
DDDDDDPDPPPPAQPDWDWDWDQDPNDIWIKTKGQQAWDDWDADPDPAPHGTDTDRMDMDIDDDPPDDDPCVNVVVVVVCVVVVHD

Sequence (86 aa):
MTATLPPSAATTGPRSARLLARSEDGERLHALLWAAGPGWRMISSAVLGGGIGERGWVLNAQVAHGYRRTDPDRHLAELAAGAGAV